Protein AF-A0A385TZX0-F1 (afdb_monomer)

pLDDT: mean 77.86, std 15.69, range [44.81, 96.81]

Structure (mmCIF, N/CA/C/O backbone):
data_AF-A0A385TZX0-F1
#
_entry.id   AF-A0A385TZX0-F1
#
loop_
_atom_site.group_PDB
_atom_site.id
_atom_site.type_symbol
_atom_site.label_atom_id
_atom_site.label_alt_id
_atom_site.label_comp_id
_atom_site.label_asym_id
_atom_site.label_entity_id
_atom_site.label_seq_id
_atom_site.pdbx_PDB_ins_code
_atom_site.Cartn_x
_atom_site.Cartn_y
_atom_site.Cartn_z
_atom_site.occupancy
_atom_site.B_iso_or_equiv
_atom_site.auth_seq_id
_atom_site.auth_comp_id
_atom_site.auth_asym_id
_atom_site.auth_atom_id
_atom_site.pdbx_PDB_model_num
ATOM 1 N N . MET A 1 1 ? -0.963 29.564 -65.433 1.00 48.38 1 MET A N 1
ATOM 2 C CA . MET A 1 1 ? -0.544 29.430 -64.025 1.00 48.38 1 MET A CA 1
ATOM 3 C C . MET A 1 1 ? 0.688 30.294 -63.858 1.00 48.38 1 MET A C 1
ATOM 5 O O . MET A 1 1 ? 1.725 29.979 -64.428 1.00 48.38 1 MET A O 1
ATOM 9 N N . THR A 1 2 ? 0.503 31.472 -63.271 1.00 46.84 2 THR A N 1
ATOM 10 C CA . THR A 1 2 ? 1.539 32.487 -63.050 1.00 46.84 2 THR A CA 1
ATOM 11 C C . THR A 1 2 ? 2.462 32.043 -61.915 1.00 46.84 2 THR A C 1
ATOM 13 O O . THR A 1 2 ? 2.040 31.310 -61.026 1.00 46.84 2 THR A O 1
ATOM 16 N N . GLY A 1 3 ? 3.735 32.444 -61.972 1.00 52.62 3 GLY A N 1
ATOM 17 C CA . GLY A 1 3 ? 4.814 32.029 -61.061 1.00 52.62 3 GLY A CA 1
ATOM 18 C C . GLY A 1 3 ? 4.697 32.512 -59.608 1.00 52.62 3 GLY A C 1
ATOM 19 O O . GLY A 1 3 ? 5.716 32.685 -58.950 1.00 52.62 3 GLY A O 1
ATOM 20 N N . GLU A 1 4 ? 3.481 32.729 -59.116 1.00 50.19 4 GLU A N 1
ATOM 21 C CA . GLU A 1 4 ? 3.173 33.209 -57.764 1.00 50.19 4 GLU A CA 1
ATOM 22 C C . GLU A 1 4 ? 2.967 32.053 -56.769 1.00 50.19 4 GLU A C 1
ATOM 24 O O . GLU A 1 4 ? 3.197 32.210 -55.573 1.00 50.19 4 GLU A O 1
ATOM 29 N N . ASP A 1 5 ? 2.662 30.848 -57.265 1.00 48.94 5 ASP A N 1
ATOM 30 C CA . ASP A 1 5 ? 2.392 29.676 -56.417 1.00 48.94 5 ASP A CA 1
ATOM 31 C C . ASP A 1 5 ? 3.653 28.902 -55.987 1.00 48.94 5 ASP A C 1
ATOM 33 O O . ASP A 1 5 ? 3.586 28.035 -55.114 1.00 48.94 5 ASP A O 1
ATOM 37 N N . VAL A 1 6 ? 4.823 29.205 -56.564 1.00 50.28 6 VAL A N 1
ATOM 38 C CA . VAL A 1 6 ? 6.075 28.482 -56.251 1.00 50.28 6 VAL A CA 1
ATOM 39 C C . VAL A 1 6 ? 6.831 29.116 -55.072 1.00 50.28 6 VAL A C 1
ATOM 41 O O . VAL A 1 6 ? 7.623 28.445 -54.415 1.00 50.28 6 VAL A O 1
ATOM 44 N N . ALA A 1 7 ? 6.556 30.380 -54.732 1.00 51.03 7 ALA A N 1
ATOM 45 C CA . ALA A 1 7 ? 7.226 31.069 -53.623 1.00 51.03 7 ALA A CA 1
ATOM 46 C C . ALA A 1 7 ? 6.610 30.761 -52.243 1.00 51.03 7 ALA A C 1
ATOM 48 O O . ALA A 1 7 ? 7.307 30.813 -51.230 1.00 51.03 7 ALA A O 1
ATOM 49 N N . ALA A 1 8 ? 5.328 30.390 -52.181 1.00 51.22 8 ALA A N 1
ATOM 50 C CA . ALA A 1 8 ? 4.613 30.244 -50.910 1.00 51.22 8 ALA A CA 1
ATOM 51 C C . ALA A 1 8 ? 4.878 28.917 -50.172 1.00 51.22 8 ALA A C 1
ATOM 53 O O . ALA A 1 8 ? 4.591 28.813 -48.981 1.00 51.22 8 ALA A O 1
ATOM 54 N N . GLN A 1 9 ? 5.450 27.905 -50.836 1.00 46.75 9 GLN A N 1
ATOM 55 C CA . GLN A 1 9 ? 5.655 26.579 -50.229 1.00 46.75 9 GLN A CA 1
ATOM 56 C C . GLN A 1 9 ? 7.089 26.304 -49.747 1.00 46.75 9 GLN A C 1
ATOM 58 O O . GLN A 1 9 ? 7.352 25.230 -49.215 1.00 46.75 9 GLN A O 1
ATOM 63 N N . VAL A 1 10 ? 8.012 27.268 -49.854 1.00 48.00 10 VAL A N 1
ATOM 64 C CA . VAL A 1 10 ? 9.406 27.103 -49.378 1.00 48.00 10 VAL A CA 1
ATOM 65 C C . VAL A 1 10 ? 9.665 27.817 -48.035 1.00 48.00 10 VAL A C 1
ATOM 67 O O . VAL A 1 10 ? 10.740 27.698 -47.455 1.00 48.00 10 VAL A O 1
ATOM 70 N N . GLN A 1 11 ? 8.680 28.520 -47.464 1.00 50.91 11 GLN A N 1
ATOM 71 C CA . GLN A 1 11 ? 8.928 29.471 -46.368 1.00 50.91 11 GLN A CA 1
ATOM 72 C C . GLN A 1 11 ? 8.511 29.021 -44.952 1.00 50.91 11 GLN A C 1
ATOM 74 O O . GLN A 1 11 ? 8.471 29.846 -44.045 1.00 50.91 11 GLN A O 1
ATOM 79 N N . THR A 1 12 ? 8.227 27.739 -44.700 1.00 49.88 12 THR A N 1
ATOM 80 C CA . THR A 1 12 ? 7.717 27.289 -43.379 1.00 49.88 12 THR A CA 1
ATOM 81 C C . THR A 1 12 ? 8.685 26.457 -42.534 1.00 49.88 12 THR A C 1
ATOM 83 O O . THR A 1 12 ? 8.260 25.740 -41.633 1.00 49.88 12 THR A O 1
ATOM 86 N N . MET A 1 13 ? 9.998 26.615 -42.741 1.00 50.19 13 MET A N 1
ATOM 87 C CA . MET A 1 13 ? 11.017 26.239 -41.738 1.00 50.19 13 MET A CA 1
ATOM 88 C C . MET A 1 13 ? 12.106 27.300 -41.505 1.00 50.19 13 MET A C 1
ATOM 90 O O . MET A 1 13 ? 13.011 27.087 -40.703 1.00 50.19 13 MET A O 1
ATOM 94 N N . ILE A 1 14 ? 12.011 28.474 -42.135 1.00 54.94 14 ILE A N 1
ATOM 95 C CA . ILE A 1 14 ? 12.902 29.607 -41.856 1.00 54.94 14 ILE A CA 1
ATOM 96 C C . ILE A 1 14 ? 12.138 30.550 -40.925 1.00 54.94 14 ILE A C 1
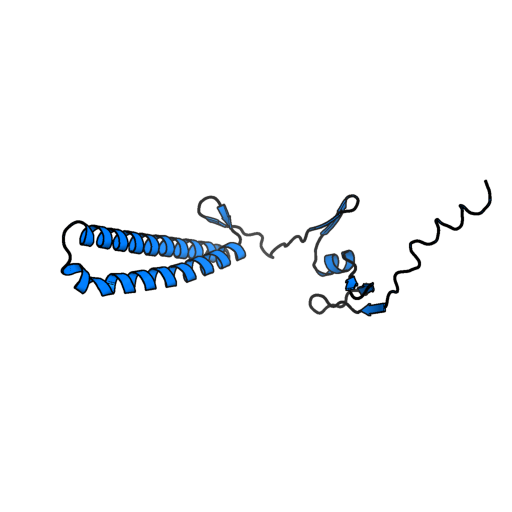ATOM 98 O O . ILE A 1 14 ? 11.379 31.400 -41.378 1.00 54.94 14 ILE A O 1
ATOM 102 N N . GLY A 1 15 ? 12.261 30.361 -39.611 1.00 49.16 15 GLY A N 1
ATOM 103 C CA . GLY A 1 15 ? 11.542 31.223 -38.663 1.00 49.16 15 GLY A CA 1
ATOM 104 C C . GLY A 1 15 ? 11.661 30.865 -37.188 1.00 49.16 15 GLY A C 1
ATOM 105 O O . GLY A 1 15 ? 11.429 31.721 -36.340 1.00 49.16 15 GLY A O 1
ATOM 106 N N . LYS A 1 16 ? 12.085 29.647 -36.844 1.00 55.72 16 LYS A N 1
ATOM 107 C CA . LYS A 1 16 ? 12.434 29.336 -35.457 1.00 55.72 16 LYS A CA 1
ATOM 108 C C . LYS A 1 16 ? 13.890 29.705 -35.211 1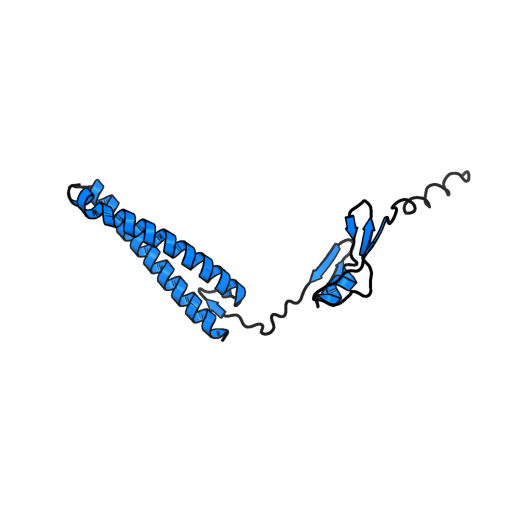.00 55.72 16 LYS A C 1
ATOM 110 O O . LYS A 1 16 ? 14.799 29.006 -35.648 1.00 55.72 16 LYS A O 1
ATOM 115 N N . LYS A 1 17 ? 14.114 30.840 -34.549 1.00 48.91 17 LYS A N 1
ATOM 116 C CA . LYS A 1 17 ? 15.455 31.275 -34.153 1.00 48.91 17 LYS A CA 1
ATOM 117 C C . LYS A 1 17 ? 15.949 30.319 -33.067 1.00 48.91 17 LYS A C 1
ATOM 119 O O . LYS A 1 17 ? 15.445 30.354 -31.949 1.00 48.91 17 LYS A O 1
ATOM 124 N N . VAL A 1 18 ? 16.898 29.447 -33.403 1.00 53.34 18 VAL A N 1
ATOM 125 C CA . VAL A 1 18 ? 17.648 28.690 -32.394 1.00 53.34 18 VAL A CA 1
ATOM 126 C C . VAL A 1 18 ? 18.448 29.716 -31.597 1.00 53.34 18 VAL A C 1
ATOM 128 O O . VAL A 1 18 ? 19.344 30.364 -32.135 1.00 53.34 18 VAL A O 1
ATOM 131 N N . THR A 1 19 ? 18.063 29.939 -30.343 1.00 55.84 19 THR A N 1
ATOM 132 C CA . THR A 1 19 ? 18.614 31.029 -29.518 1.00 55.84 19 THR A CA 1
ATOM 133 C C . THR A 1 19 ? 19.913 30.627 -28.813 1.00 55.84 19 THR A C 1
ATOM 135 O O . THR A 1 19 ? 20.580 31.481 -28.237 1.00 55.84 19 THR A O 1
ATOM 138 N N . GLY A 1 20 ? 20.297 29.348 -28.869 1.00 63.91 20 GLY A N 1
ATOM 139 C CA . GLY A 1 20 ? 21.567 28.850 -28.344 1.00 63.91 20 GLY A CA 1
ATOM 140 C C . GLY A 1 20 ? 21.649 27.323 -28.309 1.00 63.91 20 GLY A C 1
ATOM 141 O O . GLY A 1 20 ? 20.622 26.640 -28.271 1.00 63.91 20 GLY A O 1
ATOM 142 N N . GLU A 1 21 ? 22.879 26.809 -28.309 1.00 71.50 21 GLU A N 1
ATOM 143 C CA . GLU A 1 21 ? 23.202 25.399 -28.066 1.00 71.50 21 GLU A CA 1
ATOM 144 C C . GLU A 1 21 ? 23.604 25.207 -26.597 1.00 71.50 21 GLU A C 1
ATOM 146 O O . GLU A 1 21 ? 24.379 25.999 -26.060 1.00 71.50 21 GLU A O 1
ATOM 151 N N . TYR A 1 22 ? 23.109 24.152 -25.951 1.00 71.94 22 TYR A N 1
ATOM 152 C CA . TYR A 1 22 ? 23.418 23.819 -24.560 1.00 71.94 22 TYR A CA 1
ATOM 153 C C . TYR A 1 22 ? 24.028 22.423 -24.462 1.00 71.94 22 TYR A C 1
ATOM 155 O O . TYR A 1 22 ? 23.558 21.472 -25.089 1.00 71.94 22 TYR A O 1
ATOM 163 N N . THR A 1 23 ? 25.065 22.295 -23.637 1.00 72.19 23 THR A N 1
ATOM 164 C CA . THR A 1 23 ? 25.629 20.994 -23.270 1.00 72.19 23 THR A CA 1
ATOM 165 C C . THR A 1 23 ? 24.659 20.274 -22.344 1.00 72.19 23 THR A C 1
ATOM 167 O O . THR A 1 23 ? 24.264 20.824 -21.316 1.00 72.19 23 THR A O 1
ATOM 170 N N . VAL A 1 24 ? 24.304 19.041 -22.692 1.00 65.75 24 VAL A N 1
ATOM 171 C CA . VAL A 1 24 ? 23.450 18.183 -21.869 1.00 65.75 24 VAL A CA 1
ATOM 172 C C . VAL A 1 24 ? 24.340 17.173 -21.154 1.00 65.75 24 VAL A C 1
ATOM 174 O O . VAL A 1 24 ? 25.182 16.532 -21.782 1.00 65.75 24 VAL A O 1
ATOM 177 N N . VAL A 1 25 ? 24.186 17.075 -19.834 1.00 66.69 25 VAL A N 1
ATOM 178 C CA . VAL A 1 25 ? 24.915 16.126 -18.987 1.00 66.69 25 VAL A CA 1
ATOM 179 C C . VAL A 1 25 ? 23.903 15.179 -18.364 1.00 66.69 25 VAL A C 1
ATOM 181 O O . VAL A 1 25 ? 22.956 15.633 -17.725 1.00 66.69 25 VAL A O 1
ATOM 184 N N . VAL A 1 26 ? 24.111 13.881 -18.545 1.00 61.03 26 VAL A N 1
ATOM 185 C CA . VAL A 1 26 ? 23.251 12.813 -18.032 1.00 61.03 26 VAL A CA 1
ATOM 186 C C . VAL A 1 26 ? 24.141 11.874 -17.226 1.00 61.03 26 VAL A C 1
ATOM 188 O O . VAL A 1 26 ? 25.171 11.430 -17.717 1.00 61.03 26 VAL A O 1
ATOM 191 N N . ASN A 1 27 ? 23.811 11.639 -15.953 1.00 56.50 27 ASN A N 1
ATOM 192 C CA . ASN A 1 27 ? 24.599 10.791 -15.040 1.00 56.50 27 ASN A CA 1
ATOM 193 C C . ASN A 1 27 ? 26.102 11.144 -14.936 1.00 56.50 27 ASN A C 1
ATOM 195 O O . ASN A 1 27 ? 26.929 10.293 -14.633 1.00 56.50 27 ASN A O 1
ATOM 199 N N . GLY A 1 28 ? 26.463 12.414 -15.155 1.00 60.72 28 GLY A N 1
ATOM 200 C CA . GLY A 1 28 ? 27.854 12.885 -15.119 1.00 60.72 28 GLY A CA 1
ATOM 201 C C . GLY A 1 28 ? 28.599 12.789 -16.455 1.00 60.72 28 GLY A C 1
ATOM 202 O O . GLY A 1 28 ? 29.689 13.349 -16.572 1.00 60.72 28 GLY A O 1
ATOM 203 N N . GLU A 1 29 ? 27.998 12.180 -17.480 1.00 59.41 29 GLU A N 1
ATOM 204 C CA . GLU A 1 29 ? 28.548 12.099 -18.834 1.00 59.41 29 GLU A CA 1
ATOM 205 C C . GLU A 1 29 ? 27.914 13.139 -19.763 1.00 59.41 29 GLU A C 1
ATOM 207 O O . GLU A 1 29 ? 26.726 13.457 -19.682 1.00 59.41 29 GLU A O 1
ATOM 212 N N . LYS A 1 30 ? 28.728 13.726 -20.645 1.00 71.00 30 LYS A N 1
ATOM 213 C CA . LYS A 1 30 ? 28.264 14.714 -21.629 1.00 71.00 30 LYS A CA 1
ATOM 214 C C . LYS A 1 30 ? 27.691 13.983 -22.836 1.00 71.00 30 LYS A C 1
ATOM 216 O O . LYS A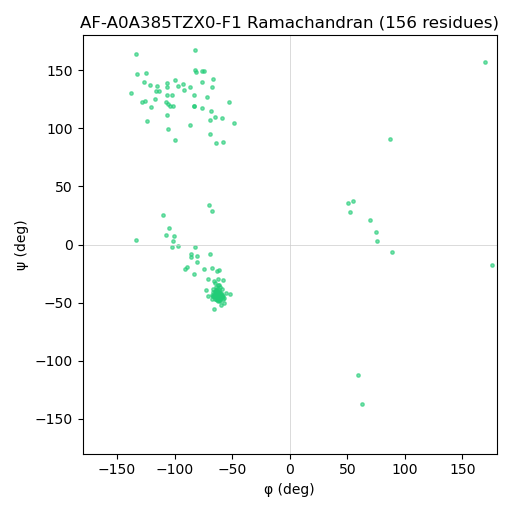 1 30 ? 28.387 13.160 -23.424 1.00 71.00 30 LYS A O 1
ATOM 221 N N . LEU A 1 31 ? 26.476 14.340 -23.246 1.00 71.50 31 LEU A N 1
ATOM 222 C CA . LEU A 1 31 ? 25.907 13.826 -24.489 1.00 71.50 31 LEU A CA 1
ATOM 223 C C . LEU A 1 31 ? 26.693 14.358 -25.694 1.00 71.50 31 LEU A C 1
ATOM 225 O O . LEU A 1 31 ? 27.114 15.518 -25.705 1.00 71.50 31 LEU A O 1
ATOM 229 N N . SER A 1 32 ? 26.864 13.513 -26.715 1.00 68.19 32 SER A N 1
ATOM 230 C CA . SER A 1 32 ? 27.489 13.912 -27.985 1.00 68.19 32 SER A CA 1
ATOM 231 C C . SER A 1 32 ? 26.649 14.964 -28.712 1.00 68.19 32 SER A C 1
ATOM 233 O O . SER A 1 32 ? 27.193 15.900 -29.300 1.00 68.19 32 SER A O 1
ATOM 235 N N . ASP A 1 33 ? 25.322 14.849 -28.623 1.00 76.00 33 ASP A N 1
ATOM 236 C CA . ASP A 1 33 ? 24.414 15.810 -29.231 1.00 76.00 33 ASP A CA 1
ATOM 237 C C . ASP A 1 33 ? 24.037 16.923 -28.251 1.00 76.00 33 ASP A C 1
ATOM 239 O O . ASP A 1 33 ? 23.653 16.693 -27.099 1.00 76.00 33 ASP A O 1
ATOM 243 N N . LYS A 1 34 ? 24.118 18.164 -28.731 1.00 74.69 34 LYS A N 1
ATOM 244 C CA . LYS A 1 34 ? 23.762 19.350 -27.951 1.00 74.69 34 LYS A CA 1
ATOM 245 C C . LYS A 1 34 ? 22.251 19.575 -27.949 1.00 74.69 34 LYS A C 1
ATOM 247 O O . LYS A 1 34 ? 21.559 19.303 -28.930 1.00 74.69 34 LYS A O 1
ATOM 252 N N . GLY A 1 35 ? 21.740 20.135 -26.856 1.00 76.81 35 GLY A N 1
ATOM 253 C CA . GLY A 1 35 ? 20.375 20.649 -26.791 1.00 76.81 35 GLY A CA 1
ATOM 254 C C . GLY A 1 35 ? 20.257 21.988 -27.518 1.00 76.81 35 GLY A C 1
ATOM 255 O O . GLY A 1 35 ? 21.202 22.776 -27.533 1.00 76.81 35 GLY A O 1
ATOM 256 N N . ALA A 1 36 ? 19.092 22.272 -28.091 1.00 79.12 36 ALA A N 1
ATOM 257 C CA . ALA A 1 36 ? 18.799 23.530 -28.769 1.00 79.12 36 ALA A CA 1
ATOM 258 C C . ALA A 1 36 ? 17.683 24.287 -28.044 1.00 79.12 36 ALA A C 1
ATOM 260 O O . ALA A 1 36 ? 16.623 23.727 -27.751 1.00 79.12 36 ALA A O 1
ATOM 261 N N . ILE A 1 37 ? 17.886 25.580 -27.794 1.00 72.81 37 ILE A N 1
ATOM 262 C CA . ILE A 1 37 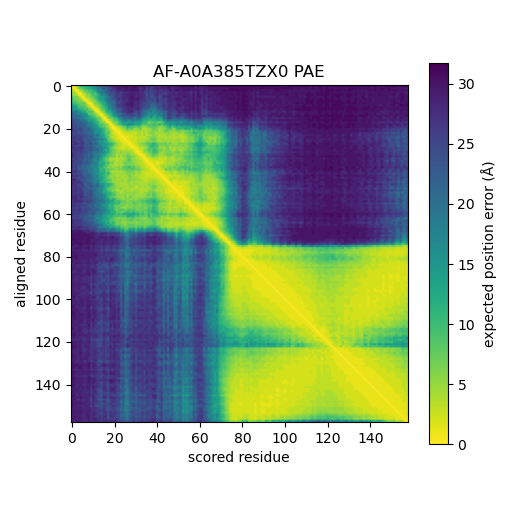? 16.808 26.443 -27.307 1.00 72.81 37 ILE A CA 1
ATOM 263 C C . ILE A 1 37 ? 15.985 26.927 -28.491 1.00 72.81 37 ILE A C 1
ATOM 265 O O . ILE A 1 37 ? 16.495 27.628 -29.364 1.00 72.81 37 ILE A O 1
ATOM 269 N N . ILE A 1 38 ? 14.701 26.587 -28.492 1.00 75.94 38 ILE A N 1
ATOM 270 C CA . ILE A 1 38 ? 13.745 27.042 -29.498 1.00 75.94 38 ILE A CA 1
ATOM 271 C C . ILE A 1 38 ? 12.548 27.639 -28.764 1.00 75.94 38 ILE A C 1
ATOM 273 O O . ILE A 1 38 ? 11.933 26.973 -27.931 1.00 75.94 38 ILE A O 1
ATOM 277 N N . ASP A 1 39 ? 12.232 28.902 -29.056 1.00 69.00 39 ASP A N 1
ATOM 278 C CA . ASP A 1 39 ? 11.138 29.651 -28.420 1.00 69.00 39 ASP A CA 1
ATOM 279 C C . ASP A 1 39 ? 11.243 29.684 -26.876 1.00 69.00 39 ASP A C 1
ATOM 281 O O . ASP A 1 39 ? 10.249 29.552 -26.166 1.00 69.00 39 ASP A O 1
ATOM 285 N N . GLY A 1 40 ? 12.468 29.787 -26.340 1.00 71.69 40 GLY A N 1
ATOM 286 C CA . GLY A 1 40 ? 12.728 29.810 -24.891 1.00 71.69 40 GLY A CA 1
ATOM 287 C C . GLY A 1 40 ? 12.625 28.449 -24.190 1.00 71.69 40 GLY A C 1
ATOM 288 O O . GLY A 1 40 ? 12.796 28.380 -22.976 1.00 71.69 40 GLY A O 1
ATOM 289 N N . ARG A 1 41 ? 12.380 27.360 -24.931 1.00 67.94 41 ARG A N 1
ATOM 290 C CA . ARG A 1 41 ? 12.354 25.991 -24.400 1.00 67.94 41 ARG A CA 1
ATOM 291 C C . ARG A 1 41 ? 13.588 25.217 -24.831 1.00 67.94 41 ARG A C 1
ATOM 293 O O . ARG A 1 41 ? 13.966 25.257 -26.001 1.00 67.94 41 ARG A O 1
ATOM 300 N N . ALA A 1 42 ? 14.186 24.492 -23.892 1.00 76.88 42 ALA A N 1
ATOM 301 C CA . ALA A 1 42 ? 15.273 23.570 -24.180 1.00 76.88 42 ALA A CA 1
ATOM 302 C C . ALA A 1 42 ? 14.721 22.297 -24.822 1.00 76.88 42 ALA A C 1
ATOM 304 O O . ALA A 1 42 ? 13.941 21.574 -24.208 1.00 76.88 42 ALA A O 1
ATOM 305 N N . ASN A 1 43 ? 15.128 22.035 -26.060 1.00 77.56 43 ASN A N 1
ATOM 306 C CA . ASN A 1 43 ? 14.819 20.806 -26.772 1.00 77.56 43 ASN A CA 1
ATOM 307 C C . ASN A 1 43 ? 16.080 19.958 -26.811 1.00 77.56 43 ASN A C 1
ATOM 309 O O . ASN A 1 43 ? 17.115 20.388 -27.322 1.00 77.56 43 ASN A O 1
ATOM 313 N N . VAL A 1 44 ? 15.986 18.760 -26.252 1.00 79.12 44 VAL A N 1
ATOM 314 C CA . VAL A 1 44 ? 17.086 17.800 -26.214 1.00 79.12 44 VAL A CA 1
ATOM 315 C C . VAL A 1 44 ? 16.790 16.686 -27.216 1.00 79.12 44 VAL A C 1
ATOM 317 O O . VAL A 1 44 ? 15.638 16.248 -27.304 1.00 79.12 44 VAL A O 1
ATOM 320 N N . PRO A 1 45 ? 17.791 16.214 -27.976 1.00 77.81 45 PRO A N 1
ATOM 321 C CA . PRO A 1 45 ? 17.640 15.052 -28.838 1.00 77.81 45 PRO A CA 1
ATOM 322 C C . PRO A 1 45 ? 17.244 13.830 -28.007 1.00 77.81 45 PRO A C 1
ATOM 324 O O . PRO A 1 45 ? 18.042 13.285 -27.247 1.00 77.81 45 PRO A O 1
ATOM 327 N N . VAL A 1 46 ? 15.992 13.397 -28.159 1.00 75.69 46 VAL A N 1
ATOM 328 C CA . VAL A 1 46 ? 15.431 12.265 -27.407 1.00 75.69 46 VAL A CA 1
ATOM 329 C C . VAL A 1 46 ? 16.225 10.976 -27.624 1.00 75.69 46 VAL A C 1
ATOM 331 O O . VAL A 1 46 ? 16.328 10.178 -26.704 1.00 75.69 46 VAL A O 1
ATOM 334 N N . ARG A 1 47 ? 16.845 10.796 -28.800 1.00 79.12 47 ARG A N 1
ATOM 335 C CA . ARG A 1 47 ? 17.696 9.638 -29.104 1.00 79.12 47 ARG A CA 1
ATOM 336 C C . ARG A 1 47 ? 18.958 9.616 -28.240 1.00 79.12 47 ARG A C 1
ATOM 338 O O . ARG A 1 47 ? 19.141 8.661 -27.504 1.00 79.12 47 ARG A O 1
ATOM 345 N N . ALA A 1 48 ? 19.749 10.689 -28.256 1.00 73.44 48 ALA A N 1
ATOM 346 C CA . ALA A 1 48 ? 20.958 10.792 -27.435 1.00 73.44 48 ALA A CA 1
ATOM 347 C C . ALA A 1 48 ? 20.651 10.692 -25.933 1.00 73.44 48 ALA A C 1
ATOM 349 O O . ALA A 1 48 ? 21.403 10.086 -25.174 1.00 73.44 48 ALA A O 1
ATOM 350 N N . LEU A 1 49 ? 19.520 11.265 -25.506 1.00 73.00 49 LEU A N 1
ATOM 351 C CA . LEU A 1 49 ? 19.053 11.146 -24.129 1.00 73.00 49 LEU A CA 1
ATOM 352 C C . LEU A 1 49 ? 18.682 9.698 -23.777 1.00 73.00 49 LEU A C 1
ATOM 354 O O . LEU A 1 49 ? 19.056 9.228 -22.710 1.00 73.00 49 LEU A O 1
ATOM 358 N N . SER A 1 50 ? 17.975 8.997 -24.666 1.00 73.56 50 SER A N 1
ATOM 359 C CA . SER A 1 50 ? 17.566 7.603 -24.448 1.00 73.56 50 SER A CA 1
ATOM 360 C C . SER A 1 50 ? 18.775 6.667 -24.429 1.00 73.56 50 SER A C 1
ATOM 362 O O . SER A 1 50 ? 18.894 5.868 -23.510 1.00 73.56 50 SER A O 1
ATOM 364 N N . GLU A 1 51 ? 19.724 6.830 -25.357 1.00 73.12 51 GLU A N 1
ATOM 365 C CA . GLU A 1 51 ? 20.974 6.056 -25.407 1.00 73.12 51 GLU A CA 1
ATOM 366 C C . GLU A 1 51 ? 21.796 6.209 -24.122 1.00 73.12 51 GLU A C 1
ATOM 368 O O . GLU A 1 51 ? 22.235 5.218 -23.544 1.00 73.12 51 GLU A O 1
ATOM 373 N N . SER A 1 52 ? 21.944 7.438 -23.618 1.00 69.50 52 SER A N 1
ATOM 374 C CA . SER A 1 52 ? 22.659 7.689 -22.360 1.00 69.50 52 SER A CA 1
ATOM 375 C C . SER A 1 52 ? 21.948 7.139 -21.123 1.00 69.50 52 SER A C 1
ATOM 377 O O . SER A 1 52 ? 22.581 6.978 -20.079 1.00 69.50 52 SER A O 1
ATOM 379 N N . LEU A 1 53 ? 20.645 6.890 -21.218 1.00 70.56 53 LEU A N 1
ATOM 380 C CA . LEU A 1 53 ? 19.838 6.299 -20.156 1.00 70.56 53 LEU A CA 1
ATOM 381 C C . LEU A 1 53 ? 19.649 4.784 -20.334 1.00 70.56 53 LEU A C 1
ATOM 383 O O . LEU A 1 53 ? 19.014 4.166 -19.488 1.00 70.56 53 LEU A O 1
ATOM 387 N N . GLY A 1 54 ? 20.193 4.181 -21.399 1.00 66.50 54 GLY A N 1
ATOM 388 C CA . GLY A 1 54 ? 20.000 2.760 -21.703 1.00 66.50 54 GLY A CA 1
ATOM 389 C C . GLY A 1 54 ? 18.577 2.408 -22.151 1.00 66.50 54 GLY A C 1
ATOM 390 O O . GLY A 1 54 ? 18.169 1.256 -22.046 1.00 66.50 54 GLY A O 1
ATOM 391 N N . ALA A 1 55 ? 17.810 3.389 -22.628 1.00 72.44 55 ALA A N 1
ATOM 392 C CA . ALA A 1 55 ? 16.442 3.200 -23.083 1.00 72.44 55 ALA A CA 1
ATOM 393 C C . ALA A 1 55 ? 16.363 2.914 -24.588 1.00 72.44 55 ALA A C 1
ATOM 395 O O . ALA A 1 55 ? 17.017 3.574 -25.398 1.00 72.44 55 ALA A O 1
ATOM 396 N N . ASP A 1 56 ? 15.503 1.966 -24.961 1.00 72.19 56 ASP A N 1
ATOM 397 C CA . ASP A 1 56 ? 15.151 1.687 -26.348 1.00 72.19 56 ASP A CA 1
ATOM 398 C C . ASP A 1 56 ? 14.186 2.755 -26.877 1.00 72.19 56 ASP A C 1
ATOM 400 O O . ASP A 1 56 ? 13.283 3.228 -26.177 1.00 72.19 56 ASP A O 1
ATOM 404 N N . ILE A 1 57 ? 14.390 3.163 -28.127 1.00 73.00 57 ILE A N 1
ATOM 405 C CA . ILE A 1 57 ? 13.574 4.178 -28.785 1.00 73.00 57 ILE A CA 1
ATOM 406 C C . ILE A 1 57 ? 12.921 3.599 -30.034 1.00 73.00 57 ILE A C 1
ATOM 408 O O . ILE A 1 57 ? 13.576 3.275 -31.026 1.00 73.00 57 ILE A O 1
ATOM 412 N N . LYS A 1 58 ? 11.590 3.585 -30.032 1.00 74.69 58 LYS A N 1
ATOM 413 C CA . LYS A 1 58 ? 10.772 3.198 -31.176 1.00 74.69 58 LYS A CA 1
ATOM 414 C C . LYS A 1 58 ? 9.984 4.394 -31.686 1.00 74.69 58 LYS A C 1
ATOM 416 O O . LYS A 1 58 ? 9.331 5.104 -30.929 1.00 74.69 58 LYS A O 1
ATOM 421 N N . VAL A 1 59 ? 10.011 4.617 -32.994 1.00 76.19 59 VAL A N 1
ATOM 422 C CA . VAL A 1 59 ? 9.207 5.663 -33.640 1.00 76.19 59 VAL A CA 1
ATOM 423 C C . VAL A 1 59 ? 8.084 4.992 -34.417 1.00 76.19 59 VAL A C 1
ATOM 425 O O . VAL A 1 59 ? 8.353 4.171 -35.291 1.00 76.19 59 VAL A O 1
ATOM 428 N N . ASP A 1 60 ? 6.840 5.345 -34.099 1.00 70.44 60 ASP A N 1
ATOM 429 C CA . ASP A 1 60 ? 5.645 4.882 -34.806 1.00 70.44 60 ASP A CA 1
ATOM 430 C C . ASP A 1 60 ? 4.837 6.087 -35.308 1.00 70.44 60 ASP A C 1
ATOM 432 O O . ASP A 1 60 ? 4.234 6.843 -34.541 1.00 70.44 60 ASP A O 1
ATOM 436 N N . GLY A 1 61 ? 4.880 6.325 -36.620 1.00 81.25 61 GLY A N 1
ATOM 437 C CA . GLY A 1 61 ? 4.241 7.481 -37.250 1.00 81.25 61 GLY A CA 1
ATOM 438 C C . GLY A 1 61 ? 4.755 8.824 -36.709 1.00 81.25 61 GLY A C 1
ATOM 439 O O . GLY A 1 61 ? 5.895 9.209 -36.957 1.00 81.25 61 GLY A O 1
ATOM 440 N N . LYS A 1 62 ? 3.887 9.563 -36.000 1.00 76.75 62 LYS A N 1
ATOM 441 C CA . LYS A 1 62 ? 4.207 10.846 -35.333 1.00 76.75 62 LYS A CA 1
ATOM 442 C C . LYS A 1 62 ? 4.451 10.696 -33.824 1.00 76.75 62 LYS A C 1
ATOM 444 O O . LYS A 1 62 ? 4.579 11.701 -33.128 1.00 76.75 62 LYS A O 1
ATOM 449 N N . THR A 1 63 ? 4.500 9.464 -33.328 1.00 60.31 63 THR A N 1
ATOM 450 C CA . THR A 1 63 ? 4.693 9.142 -31.916 1.00 60.31 63 THR A CA 1
ATOM 451 C C . THR A 1 63 ? 6.102 8.603 -31.712 1.00 60.31 63 THR A C 1
ATOM 453 O O . THR A 1 63 ? 6.533 7.678 -32.399 1.00 60.31 63 THR A O 1
ATOM 456 N N . ILE A 1 64 ? 6.822 9.179 -30.753 1.00 73.81 64 ILE A N 1
ATOM 457 C CA . ILE A 1 64 ? 8.105 8.651 -30.289 1.00 73.81 64 ILE A CA 1
ATOM 458 C C . ILE A 1 64 ? 7.836 7.924 -28.976 1.00 73.81 64 ILE A C 1
ATOM 460 O O . ILE A 1 64 ? 7.354 8.527 -28.019 1.00 73.81 64 ILE A O 1
ATOM 464 N N . MET A 1 65 ? 8.123 6.631 -28.955 1.00 64.69 65 MET A N 1
ATOM 465 C CA . MET A 1 65 ? 8.017 5.765 -27.795 1.00 64.69 65 MET A CA 1
ATOM 466 C C . MET A 1 65 ? 9.424 5.519 -27.258 1.00 64.69 65 MET A C 1
ATOM 468 O O . MET A 1 65 ? 10.282 5.006 -27.970 1.00 64.69 65 MET A O 1
ATOM 472 N N . VAL A 1 66 ? 9.657 5.924 -26.014 1.00 68.94 66 VAL A N 1
ATOM 473 C CA . VAL A 1 66 ? 10.896 5.639 -25.291 1.00 68.94 66 VAL A CA 1
ATOM 474 C C . VAL A 1 66 ? 10.557 4.577 -24.260 1.00 68.94 66 VAL A C 1
ATOM 476 O O . VAL A 1 66 ? 9.791 4.830 -23.331 1.00 68.94 66 VAL A O 1
ATOM 479 N N . THR A 1 67 ? 11.078 3.379 -24.465 1.00 67.19 67 THR A N 1
ATOM 480 C CA . THR A 1 67 ? 10.973 2.258 -23.539 1.00 67.19 67 THR A CA 1
ATOM 481 C C . THR A 1 67 ? 12.322 2.090 -22.883 1.00 67.19 67 THR A C 1
ATOM 483 O O . THR A 1 67 ? 13.233 1.504 -23.455 1.00 67.19 67 THR A O 1
ATOM 486 N N . SER A 1 68 ? 12.460 2.605 -21.666 1.00 62.28 68 SER A N 1
ATOM 487 C CA . SER A 1 68 ? 13.552 2.141 -20.829 1.00 62.28 68 SER A CA 1
ATOM 488 C C . SER A 1 68 ? 13.238 0.700 -20.472 1.00 62.28 68 SER A C 1
ATOM 490 O O . SER A 1 68 ? 12.258 0.441 -19.772 1.00 62.28 68 SER A O 1
ATOM 492 N N . GLU A 1 69 ? 14.064 -0.235 -20.931 1.00 57.41 69 GLU A N 1
ATOM 493 C CA . GLU A 1 69 ? 14.303 -1.402 -20.105 1.00 57.41 69 GLU A CA 1
ATOM 494 C C . GLU A 1 69 ? 14.982 -0.829 -18.862 1.00 57.41 69 GLU A C 1
ATOM 496 O O . GLU A 1 69 ? 16.200 -0.717 -18.775 1.00 57.41 69 GLU A O 1
ATOM 501 N N . GLU A 1 70 ? 14.195 -0.403 -17.873 1.00 52.28 70 GLU A N 1
ATOM 502 C CA . GLU A 1 70 ? 14.647 -0.673 -16.524 1.00 52.28 70 GLU A CA 1
ATOM 503 C C . GLU A 1 70 ? 14.777 -2.194 -16.500 1.00 52.28 70 GLU A C 1
ATOM 505 O O . GLU A 1 70 ? 13.826 -2.919 -16.236 1.00 52.28 70 GLU A O 1
ATOM 510 N N . THR A 1 71 ? 15.940 -2.705 -16.890 1.00 44.81 71 THR A N 1
ATOM 511 C CA . THR A 1 71 ? 16.491 -3.812 -16.154 1.00 44.81 71 THR A CA 1
ATOM 512 C C . THR A 1 71 ? 16.873 -3.176 -14.827 1.00 44.81 71 THR A C 1
ATOM 514 O O . THR A 1 71 ? 17.960 -2.590 -14.742 1.00 44.81 71 THR A O 1
ATOM 517 N N . PRO A 1 72 ? 16.022 -3.229 -13.778 1.00 47.59 72 PRO A N 1
ATOM 518 C CA . PRO A 1 72 ? 16.601 -3.225 -12.459 1.00 47.59 72 PRO A CA 1
ATOM 519 C C . PRO A 1 72 ? 17.602 -4.369 -12.523 1.00 47.59 72 PRO A C 1
ATOM 521 O O . PRO A 1 72 ? 17.279 -5.490 -12.927 1.00 47.59 72 PRO A O 1
ATOM 524 N N . THR A 1 73 ? 18.859 -4.068 -12.259 1.00 45.69 73 THR A N 1
ATOM 525 C CA . THR A 1 73 ? 19.863 -5.084 -12.012 1.00 45.69 73 THR A CA 1
ATOM 526 C C . THR A 1 73 ? 19.239 -6.037 -10.984 1.00 45.69 73 THR A C 1
ATOM 528 O O . THR A 1 73 ? 19.086 -5.664 -9.826 1.00 45.69 73 THR A O 1
ATOM 531 N N . ASN A 1 74 ? 18.807 -7.219 -11.453 1.00 50.50 74 ASN A N 1
ATOM 532 C CA . ASN A 1 74 ? 17.969 -8.227 -10.784 1.00 50.50 74 ASN A CA 1
ATOM 533 C C . ASN A 1 74 ? 16.427 -8.055 -10.915 1.00 50.50 74 ASN A C 1
ATOM 535 O O . ASN A 1 74 ? 15.761 -7.477 -10.060 1.00 50.50 74 ASN A O 1
ATOM 539 N N . ASN A 1 75 ? 15.847 -8.674 -11.955 1.00 57.28 75 ASN A N 1
ATOM 540 C CA . ASN A 1 75 ? 14.404 -8.809 -12.234 1.00 57.28 75 ASN A CA 1
ATOM 541 C C . ASN A 1 75 ? 13.670 -9.759 -11.251 1.00 57.28 75 ASN A C 1
ATOM 543 O O . ASN A 1 75 ? 12.764 -10.503 -11.633 1.00 57.28 75 ASN A O 1
ATOM 547 N N . GLN A 1 76 ? 14.091 -9.797 -9.987 1.00 68.88 76 GLN A N 1
ATOM 548 C CA . GLN A 1 76 ? 13.395 -10.551 -8.954 1.00 68.88 76 GLN A CA 1
ATOM 549 C C . GLN A 1 76 ? 12.037 -9.903 -8.681 1.00 68.88 76 GLN A C 1
ATOM 551 O O . GLN A 1 76 ? 11.907 -8.685 -8.566 1.00 68.88 76 GLN A O 1
ATOM 556 N N . VAL A 1 77 ? 11.011 -10.738 -8.582 1.00 80.88 77 VAL A N 1
ATOM 557 C CA . VAL A 1 77 ? 9.670 -10.354 -8.144 1.00 80.88 77 VAL A CA 1
ATOM 558 C C . VAL A 1 77 ? 9.200 -11.365 -7.114 1.00 80.88 77 VAL A C 1
ATOM 560 O O . VAL A 1 77 ? 9.525 -12.550 -7.207 1.00 80.88 77 VAL A O 1
ATOM 563 N N . VAL A 1 78 ? 8.422 -10.909 -6.138 1.00 80.38 78 VAL A N 1
ATOM 564 C CA . VAL A 1 78 ? 7.857 -11.764 -5.089 1.00 80.38 78 VAL A CA 1
ATOM 565 C C . VAL A 1 78 ? 6.342 -11.789 -5.220 1.00 80.38 78 VAL A C 1
ATOM 567 O O . VAL A 1 78 ? 5.715 -10.755 -5.444 1.00 80.38 78 VAL A O 1
ATOM 570 N N . LEU A 1 79 ? 5.753 -12.979 -5.099 1.00 82.06 79 LEU A N 1
ATOM 571 C CA . LEU A 1 79 ? 4.306 -13.161 -5.041 1.00 82.06 79 LEU A CA 1
ATOM 572 C C . LEU A 1 79 ? 3.824 -12.923 -3.607 1.00 82.06 79 LEU A C 1
ATOM 574 O O . LEU A 1 79 ? 4.206 -13.652 -2.695 1.00 82.06 79 LEU A O 1
ATOM 578 N N . LEU A 1 80 ? 2.957 -11.934 -3.424 1.00 83.75 80 LEU A N 1
ATOM 579 C CA . LEU A 1 80 ? 2.335 -11.593 -2.149 1.00 83.75 80 LEU A CA 1
ATOM 580 C C . LEU A 1 80 ? 0.857 -11.276 -2.404 1.00 83.75 80 LEU A C 1
ATOM 582 O O . LEU A 1 80 ? 0.532 -10.544 -3.333 1.00 83.75 80 LEU A O 1
ATOM 586 N N . ASP A 1 81 ? -0.055 -11.872 -1.637 1.00 85.06 81 ASP A N 1
ATOM 587 C CA . ASP A 1 81 ? -1.512 -11.691 -1.795 1.00 85.06 81 ASP A CA 1
ATOM 588 C C . ASP A 1 81 ? -2.034 -11.904 -3.234 1.00 85.06 81 ASP A C 1
ATOM 590 O O . ASP A 1 81 ? -2.936 -11.211 -3.708 1.00 85.06 81 ASP A O 1
ATOM 594 N N . GLY A 1 82 ? -1.435 -12.848 -3.967 1.00 80.81 82 GLY A N 1
ATOM 595 C CA . GLY A 1 82 ? -1.810 -13.146 -5.354 1.00 80.81 82 GLY A CA 1
ATOM 596 C C . GLY A 1 82 ? -1.342 -12.113 -6.386 1.00 80.81 82 GLY A C 1
ATOM 597 O O . GLY A 1 82 ? -1.775 -12.173 -7.536 1.00 80.81 82 GLY A O 1
ATOM 598 N N . LYS A 1 83 ? -0.467 -11.173 -6.008 1.00 80.75 83 LYS A N 1
ATOM 599 C CA . LYS A 1 83 ? 0.128 -10.169 -6.902 1.00 80.75 83 LYS A CA 1
ATOM 600 C C . LYS A 1 83 ? 1.652 -10.219 -6.850 1.00 80.75 83 LYS A C 1
ATOM 602 O O . LYS A 1 83 ? 2.234 -10.530 -5.815 1.00 80.75 83 LYS A O 1
ATOM 607 N N . TYR A 1 84 ? 2.293 -9.910 -7.971 1.00 81.94 84 TYR A N 1
ATOM 608 C CA . TYR A 1 84 ? 3.748 -9.799 -8.046 1.00 81.94 84 TYR A CA 1
ATOM 609 C C . TYR A 1 84 ? 4.190 -8.391 -7.665 1.00 81.94 84 TYR A C 1
ATOM 611 O O . TYR A 1 84 ? 3.601 -7.416 -8.129 1.00 81.94 84 TYR A O 1
ATOM 619 N N . TYR A 1 85 ? 5.234 -8.304 -6.848 1.00 80.62 85 TYR A N 1
ATOM 620 C CA . TYR A 1 85 ? 5.817 -7.049 -6.397 1.00 80.62 85 TYR A CA 1
ATOM 621 C C . TYR A 1 85 ? 7.315 -7.014 -6.677 1.00 80.62 85 TYR A C 1
ATOM 623 O O . TYR A 1 85 ? 8.018 -8.007 -6.463 1.00 80.62 85 TYR A O 1
ATOM 631 N N . THR A 1 86 ? 7.808 -5.853 -7.102 1.00 84.75 86 THR A N 1
ATOM 632 C CA . THR A 1 86 ? 9.241 -5.541 -7.097 1.00 84.75 86 THR A CA 1
ATOM 633 C C . THR A 1 86 ? 9.686 -5.076 -5.705 1.00 84.75 86 THR A C 1
ATOM 635 O O . THR A 1 86 ? 8.862 -4.721 -4.856 1.00 84.75 86 THR A O 1
ATOM 638 N N . LYS A 1 87 ? 11.004 -4.997 -5.471 1.00 84.88 87 LYS A N 1
ATOM 639 C CA . LYS A 1 87 ? 11.559 -4.394 -4.246 1.00 84.88 87 LYS A CA 1
ATOM 640 C C . LYS A 1 87 ? 11.053 -2.963 -4.036 1.00 84.88 87 LYS A C 1
ATOM 642 O O . LYS A 1 87 ? 10.713 -2.596 -2.916 1.00 84.88 87 LYS A O 1
ATOM 647 N N . TYR A 1 88 ? 10.980 -2.167 -5.105 1.00 83.75 88 TYR A N 1
ATOM 648 C CA . TYR A 1 88 ? 10.492 -0.789 -5.040 1.00 83.75 88 TYR A CA 1
ATOM 649 C C . TYR A 1 88 ? 9.022 -0.724 -4.607 1.00 83.75 88 TYR A C 1
ATOM 651 O O . TYR A 1 88 ? 8.680 0.051 -3.712 1.00 83.75 88 TYR A O 1
ATOM 659 N N . ASP A 1 89 ? 8.171 -1.580 -5.180 1.00 87.31 89 ASP A N 1
ATOM 660 C CA . ASP A 1 89 ? 6.755 -1.639 -4.810 1.00 87.31 89 ASP A CA 1
ATOM 661 C C . ASP A 1 89 ? 6.587 -2.012 -3.335 1.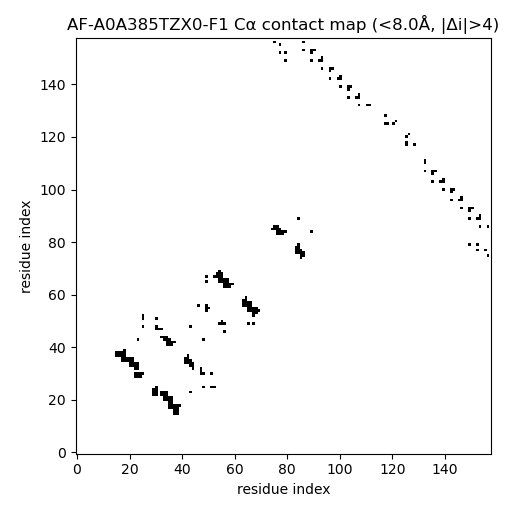00 87.31 89 ASP A C 1
ATOM 663 O O . ASP A 1 89 ? 5.836 -1.355 -2.613 1.00 87.31 89 ASP A O 1
ATOM 667 N N . LEU A 1 90 ? 7.325 -3.026 -2.866 1.00 90.38 90 LEU A N 1
ATOM 668 C CA . LEU A 1 90 ? 7.282 -3.456 -1.469 1.00 90.38 90 LEU A CA 1
ATOM 669 C C . LEU A 1 90 ? 7.775 -2.370 -0.512 1.00 90.38 90 LEU A C 1
ATOM 671 O O . LEU A 1 90 ? 7.142 -2.165 0.516 1.00 90.38 90 LEU A O 1
ATOM 675 N N . LEU A 1 91 ? 8.845 -1.639 -0.839 1.00 90.75 91 LEU A N 1
ATOM 676 C CA . LEU A 1 91 ? 9.328 -0.522 -0.013 1.00 90.75 91 LEU A CA 1
ATOM 677 C C . LEU A 1 91 ? 8.303 0.620 0.064 1.00 90.75 91 LEU A C 1
ATOM 679 O O . LEU A 1 91 ? 8.096 1.211 1.126 1.00 90.75 91 LEU A O 1
ATOM 683 N N . ASN A 1 92 ? 7.624 0.924 -1.044 1.00 87.81 92 ASN A N 1
ATOM 684 C CA . ASN A 1 92 ? 6.570 1.936 -1.062 1.00 87.81 92 ASN A CA 1
ATOM 685 C C . ASN A 1 92 ? 5.355 1.500 -0.224 1.00 87.81 92 ASN A C 1
ATOM 687 O O . ASN A 1 92 ? 4.826 2.282 0.566 1.00 87.81 92 ASN A O 1
ATOM 691 N N . GLU A 1 93 ? 4.929 0.244 -0.356 1.00 91.12 93 GLU A N 1
ATOM 692 C CA . GLU A 1 93 ? 3.836 -0.325 0.439 1.00 91.12 93 GLU A CA 1
ATOM 693 C C . GLU A 1 93 ? 4.197 -0.446 1.927 1.00 91.12 93 GLU A C 1
ATOM 695 O O . GLU A 1 93 ? 3.363 -0.144 2.783 1.00 91.12 93 GLU A O 1
ATOM 700 N N . GLN A 1 94 ? 5.443 -0.805 2.250 1.00 94.25 94 GLN A N 1
ATOM 701 C CA . GLN A 1 94 ? 5.977 -0.832 3.614 1.00 94.25 94 GLN A CA 1
ATOM 702 C C . GLN A 1 94 ? 5.841 0.547 4.262 1.00 94.25 94 GLN A C 1
ATOM 704 O O . GLN A 1 94 ? 5.282 0.667 5.353 1.00 94.25 94 GLN A O 1
ATOM 709 N N . LYS A 1 95 ? 6.295 1.596 3.564 1.00 93.75 95 LYS A N 1
ATOM 710 C CA . LYS A 1 95 ? 6.213 2.977 4.043 1.00 93.75 95 LYS A CA 1
ATOM 711 C C . LYS A 1 95 ? 4.766 3.398 4.300 1.00 93.75 95 LYS A C 1
ATOM 713 O O . LYS A 1 95 ? 4.451 3.831 5.403 1.00 93.75 95 LYS A O 1
ATOM 718 N N . LYS A 1 96 ? 3.872 3.208 3.323 1.00 94.12 96 LYS A N 1
ATOM 719 C CA . LYS A 1 96 ? 2.444 3.546 3.476 1.00 94.12 96 LYS A CA 1
ATOM 720 C C . LYS A 1 96 ? 1.798 2.811 4.651 1.00 94.12 96 LYS A C 1
ATOM 722 O O . LYS A 1 96 ? 1.050 3.416 5.414 1.00 94.12 96 LYS A O 1
ATOM 727 N N . THR A 1 97 ? 2.082 1.515 4.793 1.00 93.56 97 THR A N 1
ATOM 728 C CA . THR A 1 97 ? 1.517 0.680 5.865 1.00 93.56 97 THR A CA 1
ATOM 729 C C . THR A 1 97 ? 2.041 1.121 7.231 1.00 93.56 97 THR A C 1
ATOM 731 O O . THR A 1 97 ? 1.266 1.226 8.179 1.00 93.56 97 THR A O 1
ATOM 734 N N . SER A 1 98 ? 3.333 1.443 7.328 1.00 93.69 98 SER A N 1
ATOM 735 C CA . SER A 1 98 ? 3.948 1.984 8.543 1.00 93.69 98 SER A CA 1
ATOM 736 C C . SER A 1 98 ? 3.331 3.326 8.945 1.00 93.69 98 SER A C 1
ATOM 738 O O . SER A 1 98 ? 2.941 3.497 10.098 1.00 93.69 98 SER A O 1
ATOM 740 N N . ASP A 1 99 ? 3.182 4.259 8.002 1.00 95.94 99 ASP A N 1
ATOM 741 C CA . ASP A 1 99 ? 2.567 5.566 8.264 1.00 95.94 99 ASP A CA 1
ATOM 742 C C . ASP A 1 99 ? 1.115 5.397 8.749 1.00 95.94 99 ASP A C 1
ATOM 744 O O . ASP A 1 99 ? 0.696 5.995 9.745 1.00 95.94 99 ASP A O 1
ATOM 748 N N . LEU A 1 100 ? 0.350 4.512 8.101 1.00 94.69 100 LEU A N 1
ATOM 749 C CA . LEU A 1 100 ? -1.018 4.198 8.507 1.00 94.69 100 LEU A CA 1
ATOM 750 C C . LEU A 1 100 ? -1.084 3.581 9.913 1.00 94.69 100 LEU A C 1
ATOM 752 O O . LEU A 1 100 ? -1.959 3.951 10.696 1.00 94.69 100 LEU A O 1
ATOM 756 N N . LEU A 1 101 ? -0.163 2.679 10.258 1.00 95.06 101 LEU A N 1
ATOM 757 C CA . LEU A 1 101 ? -0.088 2.070 11.589 1.00 95.06 101 LEU A CA 1
ATOM 758 C C . LEU A 1 101 ? 0.167 3.090 12.691 1.00 95.06 101 LEU A C 1
ATOM 760 O O . LEU A 1 101 ? -0.446 2.989 13.755 1.00 95.06 101 LEU A O 1
ATOM 764 N N . VAL A 1 102 ? 1.022 4.081 12.438 1.00 96.00 102 VAL A N 1
ATOM 765 C CA . VAL A 1 102 ? 1.269 5.177 13.385 1.00 96.00 102 VAL A CA 1
ATOM 766 C C . VAL A 1 102 ? -0.026 5.947 13.644 1.00 96.00 102 VAL A C 1
ATOM 768 O O . VAL A 1 102 ? -0.394 6.182 14.797 1.00 96.00 102 VAL A O 1
ATOM 771 N N . HIS A 1 103 ? -0.764 6.286 12.585 1.00 94.50 103 HIS A N 1
ATOM 772 C CA . HIS A 1 103 ? -2.042 6.982 12.719 1.00 94.50 103 HIS A CA 1
ATOM 773 C C . HIS A 1 103 ? -3.098 6.146 13.452 1.00 94.50 103 HIS A C 1
ATOM 775 O O . HIS A 1 103 ? -3.746 6.655 14.368 1.00 94.50 103 HIS A O 1
ATOM 781 N N . LEU A 1 104 ? -3.257 4.869 13.091 1.00 94.81 104 LEU A N 1
ATOM 782 C CA . LEU A 1 104 ? -4.231 3.974 13.719 1.00 94.81 104 LEU A CA 1
ATOM 783 C C . LEU A 1 104 ? -3.916 3.731 15.196 1.00 94.81 104 LEU A C 1
ATOM 785 O O . LEU A 1 104 ? -4.824 3.796 16.021 1.00 94.81 104 LEU A O 1
ATOM 789 N N . SER A 1 105 ? -2.644 3.515 15.535 1.00 92.06 105 SER A N 1
ATOM 790 C CA . SER A 1 105 ? -2.203 3.333 16.922 1.00 92.06 105 SER A CA 1
ATOM 791 C C . SER A 1 105 ? -2.465 4.585 17.759 1.00 92.06 105 SER A C 1
ATOM 793 O O . SER A 1 105 ? -3.003 4.484 18.856 1.00 92.06 105 SER A O 1
ATOM 795 N N . SER A 1 106 ? -2.192 5.778 17.214 1.00 94.81 106 SER A N 1
ATOM 796 C CA . SER A 1 106 ? -2.505 7.040 17.899 1.00 94.81 106 SER A CA 1
ATOM 797 C C . SER A 1 106 ? -4.011 7.234 18.111 1.00 94.81 106 SER A C 1
ATOM 799 O O . SER A 1 106 ? -4.442 7.715 19.160 1.00 94.81 106 SER A O 1
ATOM 801 N N . SER A 1 107 ? -4.835 6.870 17.125 1.00 93.00 107 SER A N 1
ATOM 802 C CA . SER A 1 107 ? -6.292 6.896 17.270 1.00 93.00 107 SER A CA 1
ATOM 803 C C . SER A 1 107 ? -6.787 5.896 18.313 1.00 93.00 107 SER A C 1
ATOM 805 O O . SER A 1 107 ? -7.674 6.241 19.089 1.00 93.00 107 SER A O 1
ATOM 807 N N . LEU A 1 108 ? -6.214 4.691 18.352 1.00 93.69 108 LEU A N 1
ATOM 808 C CA . LEU A 1 108 ? -6.556 3.672 19.338 1.00 93.69 108 LEU A CA 1
ATOM 809 C C . LEU A 1 108 ? -6.221 4.144 20.756 1.00 93.69 108 LEU A C 1
ATOM 811 O O . LEU A 1 108 ? -7.092 4.104 21.614 1.00 93.69 108 LEU A O 1
ATOM 815 N N . GLU A 1 109 ? -5.022 4.680 20.978 1.00 93.62 109 GLU A N 1
ATOM 816 C CA . GLU A 1 109 ? -4.597 5.207 22.280 1.00 93.62 109 GLU A CA 1
ATOM 817 C C . GLU A 1 109 ? -5.525 6.329 22.774 1.00 93.62 109 GLU A C 1
ATOM 819 O O . GLU A 1 109 ? -5.975 6.334 23.923 1.00 93.62 109 GLU A O 1
ATOM 824 N N . LYS A 1 110 ? -5.891 7.259 21.880 1.00 94.12 110 LYS A N 1
ATOM 825 C CA . LYS A 1 110 ? -6.868 8.315 22.186 1.00 94.12 110 LYS A CA 1
ATOM 826 C C . LYS A 1 110 ? -8.220 7.741 22.587 1.00 94.12 110 LYS A C 1
ATOM 828 O O . LYS A 1 110 ? -8.845 8.260 23.509 1.00 94.12 110 LYS A O 1
ATOM 833 N N . GLU A 1 111 ? -8.690 6.707 21.902 1.00 90.69 111 GLU A N 1
ATOM 834 C CA . GLU A 1 111 ? -9.984 6.104 22.204 1.00 90.69 111 GLU A CA 1
ATOM 835 C C . GLU A 1 111 ? -9.937 5.291 23.505 1.00 90.69 111 GLU A C 1
ATOM 837 O O . GLU A 1 111 ? -10.841 5.411 24.328 1.00 90.69 111 GLU A O 1
ATOM 842 N N . GLU A 1 112 ? -8.844 4.570 23.763 1.00 90.25 112 GLU A N 1
ATOM 843 C CA . GLU A 1 112 ? -8.605 3.833 25.007 1.00 90.25 112 GLU A CA 1
ATOM 844 C C . GLU A 1 112 ? -8.472 4.765 26.219 1.00 90.25 112 GLU A C 1
ATOM 846 O O . GLU A 1 112 ? -8.966 4.435 27.297 1.00 90.25 112 GLU A O 1
ATOM 851 N N . SER A 1 113 ? -7.924 5.974 26.062 1.00 91.62 113 SER A N 1
ATOM 852 C CA . SER A 1 113 ? -7.898 6.971 27.146 1.00 91.62 113 SER A CA 1
ATOM 853 C C . SER A 1 113 ? -9.294 7.398 27.623 1.00 91.62 113 SER A C 1
ATOM 855 O O . SER A 1 113 ? -9.458 7.836 28.760 1.00 91.62 113 SER A O 1
ATOM 857 N N . LYS A 1 114 ? -10.333 7.220 26.794 1.00 92.56 114 LYS A N 1
ATOM 858 C CA . LYS A 1 114 ? -11.722 7.521 27.169 1.00 92.56 114 LYS A CA 1
ATOM 859 C C . LYS A 1 114 ? -12.377 6.398 27.969 1.00 92.56 114 LYS A C 1
ATOM 861 O O . LYS A 1 114 ? -13.519 6.570 28.384 1.00 92.56 114 LYS A O 1
ATOM 866 N N . THR A 1 115 ? -11.691 5.276 28.211 1.00 86.56 115 THR A N 1
ATOM 867 C CA . THR A 1 115 ? -12.252 4.106 28.909 1.00 86.56 115 THR A CA 1
ATOM 868 C C . THR A 1 115 ? -12.892 4.478 30.242 1.00 86.56 115 THR A C 1
ATOM 870 O O . THR A 1 115 ? -13.992 4.023 30.541 1.00 86.56 115 THR A O 1
ATOM 873 N N . GLU A 1 116 ? -12.252 5.348 31.023 1.00 88.06 116 GLU A N 1
ATOM 874 C CA . GLU A 1 116 ? -12.781 5.782 32.318 1.00 88.06 116 GLU A CA 1
ATOM 875 C C . GLU A 1 116 ? -14.090 6.574 32.168 1.00 88.06 116 GLU A C 1
ATOM 877 O O . GLU A 1 116 ? -15.088 6.246 32.809 1.00 88.06 116 GLU A O 1
ATOM 882 N N . TYR A 1 117 ? -14.140 7.536 31.242 1.00 86.56 117 TYR A N 1
ATOM 883 C CA . TYR A 1 117 ? -15.357 8.289 30.916 1.00 86.56 117 TYR A CA 1
ATOM 884 C C . TYR A 1 117 ? -16.476 7.384 30.373 1.00 86.56 117 TYR A C 1
ATOM 886 O O . TYR A 1 117 ? -17.639 7.502 30.764 1.00 86.56 117 TYR A O 1
ATOM 894 N N . MET A 1 118 ? -16.122 6.451 29.490 1.00 87.69 118 MET A N 1
ATOM 895 C CA . MET A 1 118 ? -17.065 5.537 28.849 1.00 87.69 118 MET A CA 1
ATOM 896 C C . MET A 1 118 ? -17.557 4.436 29.793 1.00 87.69 118 MET A C 1
ATOM 898 O O . MET A 1 118 ? -18.641 3.897 29.579 1.00 87.69 118 MET A O 1
ATOM 902 N N . SER A 1 119 ? -16.830 4.137 30.875 1.00 82.06 119 SER A N 1
ATOM 903 C CA . SER A 1 119 ? -17.250 3.160 31.888 1.00 82.06 119 SER A CA 1
ATOM 904 C C . SER A 1 119 ? -18.548 3.557 32.603 1.00 82.06 119 SER A C 1
ATOM 906 O O . SER A 1 119 ? -19.328 2.681 32.976 1.00 82.06 119 SER A O 1
ATOM 908 N N . GLY A 1 120 ? -18.804 4.866 32.732 1.00 87.19 120 GLY A N 1
ATOM 909 C CA . GLY A 1 120 ? -20.044 5.419 33.281 1.00 87.19 120 GLY A CA 1
ATOM 910 C C . GLY A 1 120 ? -21.210 5.458 32.287 1.00 87.19 120 GLY A C 1
ATOM 911 O O . GLY A 1 120 ? -22.342 5.726 32.686 1.00 87.19 120 GLY A O 1
ATOM 912 N N . GLN A 1 121 ? -20.960 5.189 31.001 1.00 88.19 121 GLN A N 1
ATOM 913 C CA . GLN A 1 121 ? -22.002 5.084 29.981 1.00 88.19 121 GLN A CA 1
ATOM 914 C C . GLN A 1 121 ? -22.636 3.688 30.013 1.00 88.19 121 GLN A C 1
ATOM 916 O O . GLN A 1 121 ? -21.995 2.694 30.354 1.00 88.19 121 GLN A O 1
ATOM 921 N N . THR A 1 122 ? -23.911 3.590 29.638 1.00 87.69 122 THR A N 1
ATOM 922 C CA . THR A 1 122 ? -24.650 2.317 29.641 1.00 87.69 122 THR A CA 1
ATOM 923 C C . THR A 1 122 ? -25.424 2.110 28.342 1.00 87.69 122 THR A C 1
ATOM 925 O O . THR A 1 122 ? -25.614 3.035 27.549 1.00 87.69 122 THR A O 1
ATOM 928 N N . GLY A 1 123 ? -25.844 0.866 28.103 1.00 91.94 123 GLY A N 1
ATOM 929 C CA . GLY A 1 123 ? -26.616 0.491 26.921 1.00 91.94 123 GLY A CA 1
ATOM 930 C C . GLY A 1 123 ? -25.854 0.713 25.611 1.00 91.94 123 GLY A C 1
ATOM 931 O O . GLY A 1 123 ? -24.663 0.420 25.509 1.00 91.94 123 GLY A O 1
ATOM 932 N N . ILE A 1 124 ? -26.560 1.248 24.612 1.00 92.31 124 ILE A N 1
ATOM 933 C CA . ILE A 1 124 ? -26.100 1.349 23.217 1.00 92.31 124 ILE A CA 1
ATOM 934 C C . ILE A 1 124 ? -24.829 2.202 23.081 1.00 92.31 124 ILE A C 1
ATOM 936 O O . ILE A 1 124 ? -23.964 1.881 22.273 1.00 92.31 124 ILE A O 1
ATOM 940 N N . VAL A 1 125 ? -24.675 3.256 23.892 1.00 91.38 125 VAL A N 1
ATOM 941 C CA . VAL A 1 125 ? -23.518 4.169 23.817 1.00 91.38 125 VAL A CA 1
ATOM 942 C C . VAL A 1 125 ? -22.214 3.443 24.147 1.00 91.38 125 VAL A C 1
ATOM 944 O O . VAL A 1 125 ? -21.219 3.599 23.442 1.00 91.38 125 VAL A O 1
ATOM 947 N N . LYS A 1 126 ? -22.227 2.618 25.199 1.00 91.38 126 LYS A N 1
ATOM 948 C CA . LYS A 1 126 ? -21.062 1.827 25.603 1.00 91.38 126 LYS A CA 1
ATOM 949 C C . LYS A 1 126 ? -20.740 0.747 24.569 1.00 91.38 126 LYS A C 1
ATOM 951 O O . LYS A 1 126 ? -19.584 0.615 24.186 1.00 91.38 126 LYS A O 1
ATOM 956 N N . GLN A 1 127 ? -21.759 0.047 24.068 1.00 92.06 127 GLN A N 1
ATOM 957 C CA . GLN A 1 127 ? -21.580 -0.996 23.051 1.00 92.06 127 GLN A CA 1
ATOM 958 C C . GLN A 1 127 ? -20.978 -0.445 21.754 1.00 92.06 127 GLN A C 1
ATOM 960 O O . GLN A 1 127 ? -19.994 -0.982 21.265 1.00 92.06 127 GLN A O 1
ATOM 965 N N . MET A 1 128 ? -21.504 0.670 21.235 1.00 92.31 128 MET A N 1
ATOM 966 C CA . MET A 1 128 ? -20.978 1.298 20.015 1.00 92.31 128 MET A CA 1
ATOM 967 C C . MET A 1 128 ? -19.504 1.692 20.143 1.00 92.31 128 MET A C 1
ATOM 969 O O . MET A 1 128 ? -18.737 1.574 19.188 1.00 92.31 128 MET A O 1
ATOM 973 N N . TRP A 1 129 ? -19.106 2.173 21.319 1.00 93.12 129 TRP A N 1
ATOM 974 C CA . TRP A 1 129 ? -17.721 2.532 21.590 1.00 93.12 129 TRP A CA 1
ATOM 975 C C . TRP A 1 129 ? -16.810 1.303 2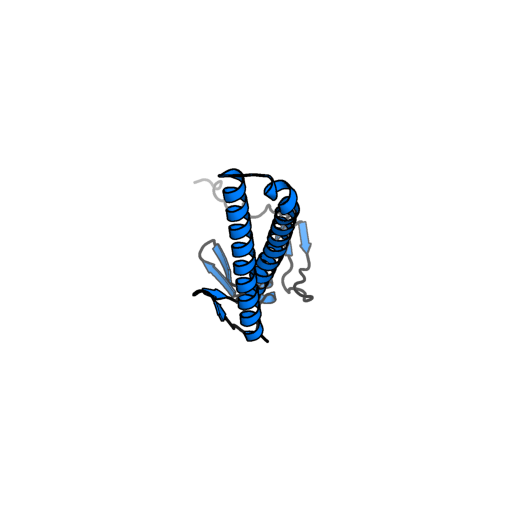1.697 1.00 93.12 129 TRP A C 1
ATOM 977 O O . TRP A 1 129 ? -15.745 1.287 21.081 1.00 93.12 129 TRP A O 1
ATOM 987 N N . GLU A 1 130 ? -17.242 0.256 22.407 1.00 92.56 130 GLU A N 1
ATOM 988 C CA . GLU A 1 130 ? -16.516 -1.019 22.494 1.00 92.56 130 GLU A CA 1
ATOM 989 C C . GLU A 1 130 ? -16.340 -1.663 21.108 1.00 92.56 130 GLU A C 1
ATOM 991 O O . GLU A 1 130 ? -15.241 -2.107 20.770 1.00 92.56 130 GLU A O 1
ATOM 996 N N . ASP A 1 131 ? -17.379 -1.639 20.268 1.00 94.81 131 ASP A N 1
ATOM 997 C CA . ASP A 1 131 ? -17.329 -2.118 18.883 1.00 94.81 131 ASP A CA 1
ATOM 998 C C . ASP A 1 131 ? -16.370 -1.279 18.021 1.00 94.81 131 ASP A C 1
ATOM 1000 O O . ASP A 1 131 ? -15.600 -1.817 17.216 1.00 94.81 131 ASP A O 1
ATOM 1004 N N . GLY A 1 132 ? -16.365 0.043 18.211 1.00 93.62 132 GLY A N 1
ATOM 1005 C CA . GLY A 1 132 ? -15.424 0.953 17.558 1.00 93.62 132 GLY A CA 1
ATOM 1006 C C . GLY A 1 132 ? -13.971 0.665 17.943 1.00 93.62 132 GLY A C 1
ATOM 1007 O O . GLY A 1 132 ? -13.111 0.546 17.067 1.00 93.62 132 GLY A O 1
ATOM 1008 N N . LEU A 1 133 ? -13.702 0.478 19.238 1.00 93.56 133 LEU A N 1
ATOM 1009 C CA . LEU A 1 133 ? -12.392 0.075 19.752 1.00 93.56 133 LEU A CA 1
ATOM 1010 C C . LEU A 1 133 ? -11.952 -1.275 19.198 1.00 93.56 133 LEU A C 1
ATOM 1012 O O . LEU A 1 133 ? -10.810 -1.420 18.763 1.00 93.56 133 LEU A O 1
ATOM 1016 N N . LYS A 1 134 ? -12.854 -2.257 19.184 1.00 95.50 134 LYS A N 1
ATOM 1017 C CA . LYS A 1 134 ? -12.589 -3.572 18.603 1.00 95.50 134 LYS A CA 1
ATOM 1018 C C . LYS A 1 134 ? -12.198 -3.443 17.131 1.00 95.50 134 LYS A C 1
ATOM 1020 O O . LYS A 1 134 ? -11.165 -3.969 16.733 1.00 95.50 134 LYS A O 1
ATOM 1025 N N . THR A 1 135 ? -12.950 -2.662 16.361 1.00 95.62 135 THR A N 1
ATOM 1026 C CA . THR A 1 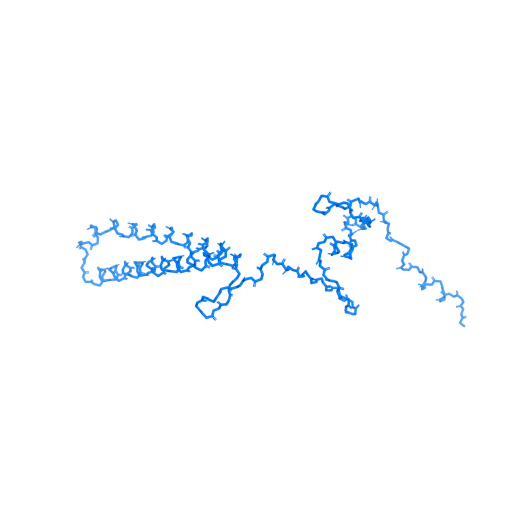135 ? -12.667 -2.405 14.940 1.00 95.62 135 THR A CA 1
ATOM 1027 C C . THR A 1 135 ? -11.311 -1.718 14.741 1.00 95.62 135 THR A C 1
ATOM 1029 O O . THR A 1 135 ? -10.574 -2.046 13.812 1.00 95.62 135 THR A O 1
ATOM 1032 N N . LEU A 1 136 ? -10.956 -0.752 15.596 1.00 95.12 136 LEU A N 1
ATOM 1033 C CA . LEU A 1 136 ? -9.648 -0.091 15.543 1.00 95.12 136 LEU A CA 1
ATOM 1034 C C . LEU A 1 136 ? -8.512 -1.071 15.837 1.00 95.12 136 LEU A C 1
ATOM 1036 O O . LEU A 1 136 ? -7.538 -1.103 15.087 1.00 95.12 136 LEU A O 1
ATOM 1040 N N . ARG A 1 137 ? -8.657 -1.903 16.874 1.00 95.19 137 ARG A N 1
ATOM 1041 C CA . ARG A 1 137 ? -7.684 -2.949 17.218 1.00 95.19 137 ARG A CA 1
ATOM 1042 C C . ARG A 1 137 ? -7.508 -3.950 16.082 1.00 95.19 137 ARG A C 1
ATOM 1044 O O . ARG A 1 137 ? -6.376 -4.246 15.718 1.00 95.19 137 ARG A O 1
ATOM 1051 N N . GLU A 1 138 ? -8.603 -4.403 15.477 1.00 96.81 138 GLU A N 1
ATOM 1052 C CA . GLU A 1 138 ? -8.570 -5.294 14.311 1.00 96.81 138 GLU A CA 1
ATOM 1053 C C . GLU A 1 138 ? -7.816 -4.658 13.137 1.00 96.81 138 GLU A C 1
ATOM 1055 O O . GLU A 1 138 ? -6.978 -5.308 12.518 1.00 96.81 138 GLU A O 1
ATOM 1060 N N . LYS A 1 139 ? -8.042 -3.370 12.850 1.00 96.19 139 LYS A N 1
ATOM 1061 C CA . LYS A 1 139 ? -7.302 -2.662 11.792 1.00 96.19 139 LYS A CA 1
ATOM 1062 C C . LYS A 1 139 ? -5.814 -2.525 12.108 1.00 96.19 139 LYS A C 1
ATOM 1064 O O . LYS A 1 139 ? -5.000 -2.674 11.197 1.00 96.19 139 LYS A O 1
ATOM 1069 N N . VAL A 1 140 ? -5.447 -2.224 13.354 1.00 95.69 140 VAL A N 1
ATOM 1070 C CA . VAL A 1 140 ? -4.037 -2.169 13.778 1.00 95.69 140 VAL A CA 1
ATOM 1071 C C . VAL A 1 140 ? -3.381 -3.538 13.597 1.00 95.69 140 VAL A C 1
ATOM 1073 O O . VAL A 1 140 ? -2.312 -3.621 12.995 1.00 95.69 140 VAL A O 1
ATOM 1076 N N . ASP A 1 141 ? -4.037 -4.612 14.034 1.00 95.94 141 ASP A N 1
ATOM 1077 C CA . ASP A 1 141 ? -3.527 -5.978 13.894 1.00 95.94 141 ASP A CA 1
ATOM 1078 C C . ASP A 1 141 ? -3.361 -6.378 12.419 1.00 95.94 141 ASP A C 1
ATOM 1080 O O . ASP A 1 141 ? -2.276 -6.781 12.002 1.00 95.94 141 ASP A O 1
ATOM 1084 N N . GLN A 1 142 ? -4.377 -6.140 11.585 1.00 95.00 142 GLN A N 1
ATOM 1085 C CA . GLN A 1 142 ? -4.318 -6.410 10.144 1.00 95.00 142 GLN A CA 1
ATOM 1086 C C . GLN A 1 142 ? -3.158 -5.679 9.459 1.00 95.00 142 GLN A C 1
ATOM 1088 O O . GLN A 1 142 ? -2.418 -6.276 8.677 1.00 95.00 142 GLN A O 1
ATOM 1093 N N . ASN A 1 143 ? -2.966 -4.390 9.754 1.00 94.69 143 ASN A N 1
ATOM 1094 C CA . ASN A 1 143 ? -1.873 -3.621 9.158 1.00 94.69 143 ASN A CA 1
ATOM 1095 C C . ASN A 1 143 ? -0.503 -4.046 9.709 1.00 94.69 143 ASN A C 1
ATOM 1097 O O . ASN A 1 143 ? 0.485 -4.005 8.980 1.00 94.69 143 ASN A O 1
ATOM 1101 N N . THR A 1 144 ? -0.438 -4.519 10.955 1.00 95.81 144 THR A N 1
ATOM 1102 C CA . THR A 1 144 ? 0.790 -5.069 11.547 1.00 95.81 144 THR A CA 1
ATOM 1103 C C . THR A 1 144 ? 1.179 -6.374 10.857 1.00 95.81 144 THR A C 1
ATOM 1105 O O . THR A 1 144 ? 2.320 -6.537 10.427 1.00 95.81 144 THR A O 1
ATOM 1108 N N . GLN A 1 145 ? 0.222 -7.283 10.662 1.00 95.69 145 GLN A N 1
ATOM 1109 C CA . GLN A 1 145 ? 0.430 -8.525 9.912 1.00 95.69 145 GLN A CA 1
ATOM 1110 C C . GLN A 1 145 ? 0.824 -8.251 8.457 1.00 95.69 145 GLN A C 1
ATOM 1112 O O . GLN A 1 145 ? 1.729 -8.898 7.919 1.00 95.69 145 GLN A O 1
ATOM 1117 N N . ARG A 1 146 ? 0.189 -7.254 7.829 1.00 93.81 146 ARG A N 1
ATOM 1118 C CA . ARG A 1 146 ? 0.535 -6.799 6.482 1.00 93.81 146 ARG A CA 1
ATOM 1119 C C . ARG A 1 146 ? 1.976 -6.301 6.412 1.00 93.81 146 ARG A C 1
ATOM 1121 O O . ARG A 1 146 ? 2.713 -6.739 5.532 1.00 93.81 146 ARG A O 1
ATOM 1128 N N . LEU A 1 147 ? 2.384 -5.436 7.341 1.00 95.38 147 LEU A N 1
ATOM 1129 C CA . LEU A 1 147 ? 3.746 -4.906 7.406 1.00 95.38 147 LEU A CA 1
ATOM 1130 C C . LEU A 1 147 ? 4.773 -6.027 7.598 1.00 95.38 147 LEU A C 1
ATOM 1132 O O . LEU A 1 147 ?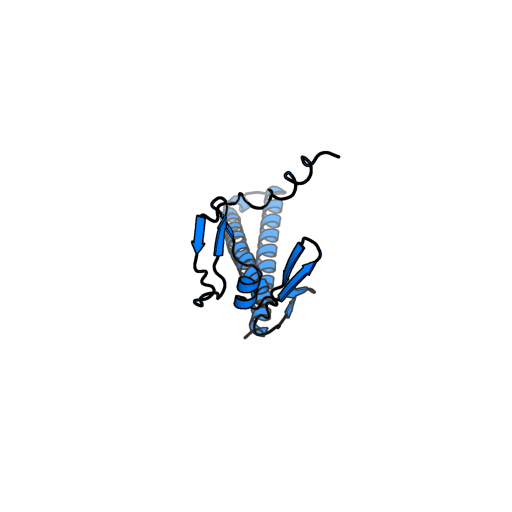 5.783 -6.054 6.900 1.00 95.38 147 LEU A O 1
ATOM 1136 N N . ASN A 1 148 ? 4.489 -6.988 8.478 1.00 96.12 148 ASN A N 1
ATOM 1137 C CA . ASN A 1 148 ? 5.345 -8.156 8.675 1.00 96.12 148 ASN A CA 1
ATOM 1138 C C . ASN A 1 148 ? 5.479 -8.982 7.390 1.00 96.12 148 ASN A C 1
ATOM 1140 O O . ASN A 1 148 ? 6.589 -9.328 7.005 1.00 96.12 148 ASN A O 1
ATOM 1144 N N . SER A 1 149 ? 4.376 -9.233 6.684 1.00 94.56 149 SER A N 1
ATOM 1145 C CA . SER A 1 149 ? 4.397 -9.981 5.419 1.00 94.56 149 SER A CA 1
ATOM 1146 C C . SER A 1 149 ? 5.204 -9.261 4.332 1.00 94.56 149 SER A C 1
ATOM 1148 O O . SER A 1 149 ? 5.942 -9.900 3.587 1.00 94.56 149 SER A O 1
ATOM 1150 N N . ILE A 1 150 ? 5.113 -7.926 4.267 1.00 94.25 150 ILE A N 1
ATOM 1151 C CA . ILE A 1 150 ? 5.935 -7.102 3.369 1.00 94.25 150 ILE A CA 1
ATOM 1152 C C . ILE A 1 150 ? 7.418 -7.198 3.750 1.00 94.25 150 ILE A C 1
ATOM 1154 O O . ILE A 1 150 ? 8.259 -7.374 2.874 1.00 94.25 150 ILE A O 1
ATOM 1158 N N . ASN A 1 151 ? 7.744 -7.119 5.042 1.00 93.25 151 ASN A N 1
ATOM 1159 C CA . ASN A 1 151 ? 9.122 -7.232 5.523 1.00 93.25 151 ASN A CA 1
ATOM 1160 C C . ASN A 1 151 ? 9.720 -8.610 5.217 1.00 93.25 151 ASN A C 1
ATOM 1162 O O . ASN A 1 151 ? 10.862 -8.688 4.778 1.00 93.25 151 ASN A O 1
ATOM 1166 N N . GLU A 1 152 ? 8.956 -9.689 5.398 1.00 94.44 152 GLU A N 1
ATOM 1167 C CA . GLU A 1 152 ? 9.391 -11.032 5.002 1.00 94.44 152 GLU A CA 1
ATOM 1168 C C . GLU A 1 152 ? 9.590 -11.136 3.484 1.00 94.44 152 GLU A C 1
ATOM 1170 O O . GLU A 1 152 ? 10.598 -11.677 3.036 1.00 94.44 152 GLU A O 1
ATOM 1175 N N . ALA A 1 153 ? 8.687 -10.566 2.680 1.00 89.94 153 ALA A N 1
ATOM 1176 C CA . ALA A 1 153 ? 8.842 -10.531 1.227 1.00 89.94 153 ALA A CA 1
ATOM 1177 C C . ALA A 1 153 ? 10.084 -9.734 0.786 1.00 89.94 153 ALA A C 1
ATOM 1179 O O . ALA A 1 153 ? 10.747 -10.115 -0.176 1.00 89.94 153 ALA A O 1
ATOM 1180 N N . LEU A 1 154 ? 10.438 -8.659 1.498 1.00 89.00 154 LEU A N 1
ATOM 1181 C CA . LEU A 1 154 ? 11.634 -7.861 1.221 1.00 89.00 154 LEU A CA 1
ATOM 1182 C C . LEU A 1 154 ? 12.939 -8.635 1.454 1.00 89.00 154 LEU A C 1
ATOM 1184 O O . LEU A 1 154 ? 13.892 -8.409 0.711 1.00 89.00 154 LEU A O 1
ATOM 1188 N N . LYS A 1 155 ? 12.976 -9.581 2.403 1.00 90.12 155 LYS A N 1
ATOM 1189 C CA . LYS A 1 155 ? 14.154 -10.441 2.637 1.00 90.12 155 LYS A CA 1
ATOM 1190 C C . LYS A 1 155 ? 14.494 -11.333 1.446 1.00 90.12 155 LYS A C 1
ATOM 1192 O O . LYS A 1 155 ? 15.631 -11.757 1.311 1.00 90.12 155 LYS A O 1
ATOM 1197 N N . ALA A 1 156 ? 13.534 -11.616 0.565 1.00 83.75 156 ALA A N 1
ATOM 1198 C CA . ALA A 1 156 ? 13.799 -12.382 -0.653 1.00 83.75 156 ALA A CA 1
ATOM 1199 C C . ALA A 1 156 ? 14.650 -11.611 -1.688 1.00 83.75 156 ALA A C 1
ATOM 1201 O O . ALA A 1 156 ? 15.054 -12.196 -2.691 1.00 83.75 156 ALA A O 1
ATOM 1202 N N . PHE A 1 157 ? 14.898 -10.315 -1.453 1.00 78.12 157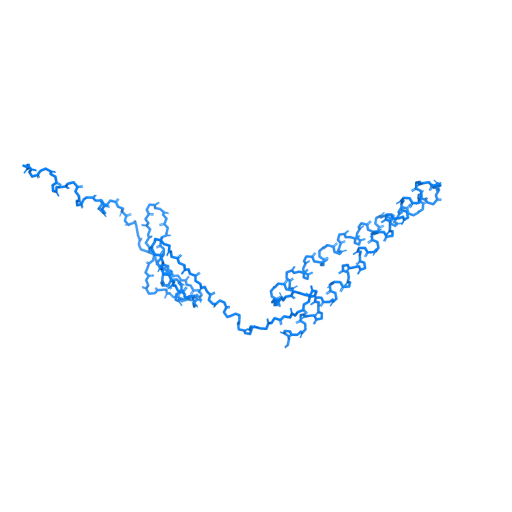 PHE A N 1
ATOM 1203 C CA . PHE A 1 157 ? 15.735 -9.434 -2.274 1.00 78.12 157 PHE A CA 1
ATOM 1204 C C . PHE A 1 157 ? 17.088 -9.086 -1.622 1.00 78.12 157 PHE A C 1
ATOM 1206 O O . PHE A 1 157 ? 17.766 -8.166 -2.099 1.00 78.12 157 PHE A O 1
ATOM 1213 N N . GLU A 1 158 ? 17.428 -9.724 -0.501 1.00 73.75 158 GLU A N 1
ATOM 1214 C CA . GLU A 1 158 ? 18.728 -9.629 0.184 1.00 73.75 158 GLU A CA 1
ATOM 1215 C C . GLU A 1 158 ? 19.635 -10.796 -0.224 1.00 73.75 158 GLU A C 1
ATOM 1217 O O . GLU A 1 158 ? 20.845 -10.536 -0.418 1.00 73.75 158 GLU A O 1
#

Solvent-accessible surface area (backbone atoms only — not comparable to full-atom values): 9584 Å² total; per-residue (Å²): 137,72,89,69,73,72,66,73,79,74,60,89,79,75,78,79,62,70,78,44,80,41,88,42,70,58,99,88,42,72,51,92,60,60,22,39,24,48,90,88,39,83,44,62,58,64,64,59,54,27,57,78,67,60,23,47,77,49,78,56,95,94,45,78,46,76,46,60,64,74,68,55,91,69,89,64,67,45,81,52,97,92,40,79,36,41,70,68,55,42,53,53,50,40,51,55,39,50,56,48,43,55,54,46,50,54,52,42,53,59,56,58,70,40,47,70,70,45,65,79,46,64,70,68,66,34,51,56,50,54,52,49,49,50,52,47,52,51,52,42,51,52,43,50,54,50,42,50,53,41,54,59,56,52,58,78,77,114

Foldseek 3Di:
DDPPVVVPPPPPPPDFPQPDWAFDADPNDTFPDTWTQTPNDTHDDVVSVLVSQCWDWDDDDPDIDTGDPPPVVDPDWDQDPNDTDDLVRLVVLLVVLVVVLVVLVVVLVVLVVCCVVLVPPDDPSNVVSVVVSVVSVVSNVVSVVVSVSSVVRNVVVD

Radius of gyration: 30.19 Å; Cα contacts (8 Å, |Δi|>4): 141; chains: 1; bounding box: 55×46×97 Å

Nearest PDB structures (foldseek):
  5da9-assembly1_A  TM=9.045E-01  e=1.617E+00  Thermochaetoides thermophila DSM 1495
  4abm-assembly1_B  TM=8.498E-01  e=1.617E+00  Homo sapiens
  3lss-assembly1_A  TM=8.214E-01  e=4.142E+00  Trypanosoma brucei
  6b87-assembly3_C  TM=7.215E-01  e=3.473E+00  synthetic construct
  5oen-assembly1_B  TM=4.854E-01  e=4.941E+00  Mus musculus

Secondary structure (DSSP, 8-state):
--TTSSSTTS-SSS---EEEEE--EETTEEPSSPEEEETTEEE--HHHHHHHTTEEEEEETTEEEEEE----SS---EEETTEEE-HHHHHHHHHHHHHHHHHHHHHHHHHHTTHHHHHT--THHHHHHHHHHHHHHHHHHHHHHHHHHHHHHHHTT-

InterPro domains:
  IPR012854 Copper amine oxidase-like, N-terminal [PF07833] (25-99)
  IPR036582 Copper amine oxidase-like, N-terminal domain superfamily [SSF55383] (18-62)

Organism: Paenibacillus lautus (NCBI:txid1401)

Mean predicted aligned error: 16.66 Å

Sequence (158 aa):
MTGEDVAAQVQTMIGKKVTGEYTVVVNGEKLSDKGAIIDGRANVPVRALSESLGADIKVDGKTIMVTSEETPTNNQVVLLDGKYYTKYDLLNEQKKTSDLLVHLSSSLEKEESKTEYMSGQTGIVKQMWEDGLKTLREKVDQNTQRLNSINEALKAFE